Protein AF-A0A7V9SAR6-F1 (afdb_monomer_lite)

Structure (mmCIF, N/CA/C/O backbone):
data_AF-A0A7V9SAR6-F1
#
_entry.id   AF-A0A7V9SAR6-F1
#
loop_
_atom_site.group_PDB
_atom_site.id
_atom_site.type_symbol
_atom_site.label_atom_id
_atom_site.label_alt_id
_atom_site.label_comp_id
_atom_site.label_asym_id
_atom_site.label_entity_id
_atom_site.label_seq_id
_atom_site.pdbx_PDB_ins_code
_atom_site.Cartn_x
_atom_site.Cartn_y
_atom_site.Cartn_z
_atom_site.occupancy
_atom_site.B_iso_or_equiv
_atom_site.auth_seq_id
_atom_site.auth_comp_id
_atom_site.auth_asym_id
_atom_site.auth_atom_id
_atom_site.pdbx_PDB_model_num
ATOM 1 N N . MET A 1 1 ? -7.618 4.176 19.560 1.00 64.44 1 MET A N 1
ATOM 2 C CA . MET A 1 1 ? -6.643 5.066 18.893 1.00 64.44 1 MET A CA 1
ATOM 3 C C . MET A 1 1 ? -5.329 4.359 18.580 1.00 64.44 1 MET A C 1
ATOM 5 O O . MET A 1 1 ? -4.912 4.440 17.438 1.00 64.44 1 MET A O 1
ATOM 9 N N . ALA A 1 2 ? -4.730 3.605 19.515 1.00 77.88 2 ALA A N 1
ATOM 10 C CA . ALA A 1 2 ? -3.470 2.881 19.276 1.00 77.88 2 ALA A CA 1
ATOM 11 C C . ALA A 1 2 ? -3.475 1.973 18.027 1.00 77.88 2 ALA A C 1
ATOM 13 O O . ALA A 1 2 ? -2.559 2.054 17.224 1.00 77.88 2 ALA A O 1
ATOM 14 N N . ILE A 1 3 ? -4.534 1.179 17.816 1.00 75.75 3 ILE A N 1
ATOM 15 C CA . ILE A 1 3 ? -4.662 0.280 16.650 1.00 75.75 3 ILE A CA 1
ATOM 16 C C . ILE A 1 3 ? -4.583 1.063 15.331 1.00 75.75 3 ILE A C 1
ATOM 18 O O . ILE A 1 3 ? -3.786 0.722 14.471 1.00 75.75 3 ILE A O 1
ATOM 22 N N . ALA A 1 4 ? -5.340 2.157 15.207 1.00 78.44 4 ALA A N 1
ATOM 23 C CA . ALA A 1 4 ? -5.322 2.998 14.010 1.00 78.44 4 ALA A CA 1
ATOM 24 C C . ALA A 1 4 ? -3.948 3.645 13.770 1.00 78.44 4 ALA A C 1
ATOM 26 O O . ALA A 1 4 ? -3.487 3.683 12.636 1.00 78.44 4 ALA A O 1
ATOM 27 N N . ALA A 1 5 ? -3.276 4.107 14.831 1.00 82.88 5 ALA A N 1
ATOM 28 C CA . ALA A 1 5 ? -1.934 4.675 14.719 1.00 82.88 5 ALA A CA 1
ATOM 29 C C . ALA A 1 5 ? -0.911 3.633 14.243 1.00 82.88 5 ALA A C 1
ATOM 31 O O . ALA A 1 5 ? -0.109 3.925 13.363 1.00 82.88 5 ALA A O 1
ATOM 32 N N . ILE A 1 6 ? -0.977 2.408 14.777 1.00 84.19 6 ILE A N 1
ATOM 33 C CA . ILE A 1 6 ? -0.121 1.297 14.346 1.00 84.19 6 ILE A CA 1
ATOM 34 C C . ILE A 1 6 ? -0.382 0.973 12.874 1.00 84.19 6 ILE A C 1
ATOM 36 O O . ILE A 1 6 ? 0.572 0.879 12.111 1.00 84.19 6 ILE A O 1
ATOM 40 N N . SER A 1 7 ? -1.646 0.873 12.449 1.00 80.44 7 SER A N 1
ATOM 41 C CA . SER A 1 7 ? -1.993 0.640 11.040 1.00 80.44 7 SER A CA 1
ATOM 42 C C . SER A 1 7 ? -1.394 1.700 10.116 1.00 80.44 7 SER A C 1
ATOM 44 O O . SER A 1 7 ? -0.763 1.357 9.123 1.00 80.44 7 SER A O 1
ATOM 46 N N . THR A 1 8 ? -1.518 2.982 10.471 1.00 85.31 8 THR A N 1
ATOM 47 C CA . THR A 1 8 ? -0.938 4.076 9.683 1.00 85.31 8 THR A CA 1
ATOM 48 C C . THR A 1 8 ? 0.589 4.005 9.643 1.00 85.31 8 THR A C 1
ATOM 50 O O . THR A 1 8 ? 1.174 4.193 8.582 1.00 85.31 8 THR A O 1
ATOM 53 N N . ILE A 1 9 ? 1.254 3.708 10.764 1.00 88.62 9 ILE A N 1
ATOM 54 C CA . ILE A 1 9 ? 2.719 3.573 10.800 1.00 88.62 9 ILE A CA 1
ATOM 55 C C . ILE A 1 9 ? 3.183 2.436 9.885 1.00 88.62 9 ILE A C 1
ATOM 57 O O . ILE A 1 9 ? 4.122 2.624 9.117 1.00 88.62 9 ILE A O 1
ATOM 61 N N . VAL A 1 10 ? 2.516 1.281 9.941 1.00 86.88 10 VAL A N 1
ATOM 62 C CA . VAL A 1 10 ? 2.847 0.120 9.102 1.00 86.88 10 VAL A CA 1
ATOM 63 C C . VAL A 1 10 ? 2.662 0.455 7.619 1.00 86.88 10 VAL A C 1
ATOM 65 O O . VAL A 1 10 ? 3.502 0.093 6.802 1.00 86.88 10 VAL A O 1
ATOM 68 N N . GLU A 1 11 ? 1.617 1.206 7.269 1.00 85.31 11 GLU A N 1
ATOM 69 C CA . GLU A 1 11 ? 1.367 1.648 5.892 1.00 85.31 11 GLU A CA 1
ATOM 70 C C . GLU A 1 11 ? 2.476 2.577 5.379 1.00 85.31 11 GLU A C 1
ATOM 72 O O . GLU A 1 11 ? 3.006 2.385 4.285 1.00 85.31 11 GLU A O 1
ATOM 77 N N . TRP A 1 12 ? 2.883 3.557 6.186 1.00 87.12 12 TRP A N 1
ATOM 78 C CA . TRP A 1 12 ? 3.991 4.452 5.840 1.00 87.12 12 T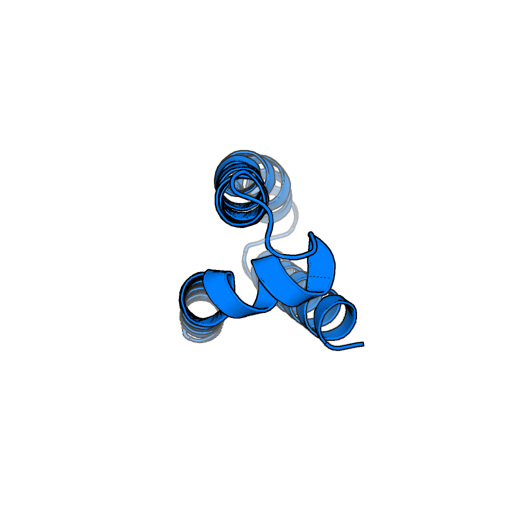RP A CA 1
ATOM 79 C C . TRP A 1 12 ? 5.335 3.732 5.752 1.00 87.12 12 TRP A C 1
ATOM 81 O O . TRP A 1 12 ? 6.157 4.066 4.894 1.00 87.12 12 TRP A O 1
ATOM 91 N N . TYR A 1 13 ? 5.553 2.747 6.620 1.00 90.31 13 TYR A N 1
ATOM 92 C CA . TYR A 1 13 ? 6.751 1.922 6.608 1.00 90.31 13 TYR A CA 1
ATOM 93 C C . TYR A 1 13 ? 6.879 1.145 5.291 1.00 90.31 13 TYR A C 1
ATOM 95 O O . TYR A 1 13 ? 7.928 1.206 4.651 1.00 90.31 13 TYR A O 1
ATOM 103 N N . ASP A 1 14 ? 5.798 0.507 4.836 1.00 87.06 14 ASP A N 1
ATOM 104 C CA . ASP A 1 14 ? 5.779 -0.279 3.597 1.00 87.06 14 ASP A CA 1
ATOM 105 C C . ASP A 1 14 ? 6.019 0.580 2.347 1.00 87.06 14 ASP A C 1
ATOM 107 O O . ASP A 1 14 ? 6.877 0.276 1.517 1.00 87.06 14 ASP A O 1
ATOM 111 N N . PHE A 1 15 ? 5.343 1.730 2.247 1.00 88.31 15 PHE A N 1
ATOM 112 C CA . PHE A 1 15 ? 5.548 2.649 1.123 1.00 88.31 15 PHE A CA 1
ATOM 113 C C . PHE A 1 15 ? 6.974 3.202 1.066 1.00 88.31 15 PHE A C 1
ATOM 115 O O . PHE A 1 15 ? 7.542 3.352 -0.019 1.00 88.31 15 PHE A O 1
ATOM 122 N N . THR A 1 16 ? 7.565 3.486 2.228 1.00 90.50 16 THR A N 1
ATOM 123 C CA . THR A 1 16 ? 8.951 3.960 2.311 1.00 90.50 16 THR A CA 1
ATOM 124 C C . THR A 1 16 ? 9.926 2.864 1.894 1.00 90.50 16 THR A C 1
ATOM 126 O O . THR A 1 16 ? 10.849 3.130 1.123 1.00 90.50 16 THR A O 1
ATOM 129 N N . LEU A 1 17 ? 9.698 1.626 2.344 1.00 90.88 17 LEU A N 1
ATOM 130 C CA . LEU A 1 17 ? 10.480 0.465 1.925 1.00 90.88 17 LEU A CA 1
ATOM 131 C C . LEU A 1 17 ? 10.417 0.260 0.412 1.00 90.88 17 LEU A C 1
ATOM 133 O O . LEU A 1 17 ? 11.461 0.084 -0.215 1.00 90.88 17 LEU A O 1
ATOM 137 N N . TYR A 1 18 ? 9.228 0.346 -0.188 1.00 89.69 18 TYR A N 1
ATOM 138 C CA . TYR A 1 18 ? 9.074 0.207 -1.635 1.00 89.69 18 TYR A CA 1
ATOM 139 C C . TYR A 1 18 ? 9.921 1.234 -2.399 1.00 89.69 18 TYR A C 1
ATOM 141 O O . TYR A 1 18 ? 10.649 0.870 -3.322 1.00 89.69 18 TYR A O 1
ATOM 149 N N . LEU A 1 19 ? 9.876 2.512 -2.000 1.00 89.56 19 LEU A N 1
ATOM 150 C CA . LEU A 1 19 ? 10.687 3.567 -2.622 1.00 89.56 19 LEU A CA 1
ATOM 151 C C . LEU A 1 19 ? 12.186 3.335 -2.428 1.00 89.56 19 LEU A C 1
ATOM 153 O O . LEU A 1 19 ? 12.958 3.503 -3.373 1.00 89.56 19 LEU A O 1
ATOM 157 N N . TY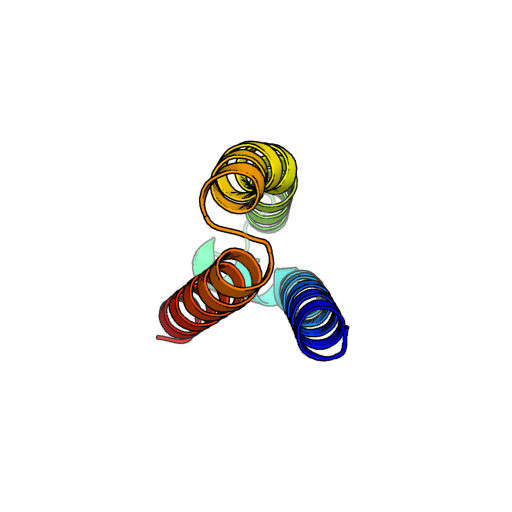R A 1 20 ? 12.593 2.930 -1.225 1.00 91.62 20 TYR A N 1
ATOM 158 C CA . TYR A 1 20 ? 13.990 2.642 -0.911 1.00 91.62 20 TYR A CA 1
ATOM 159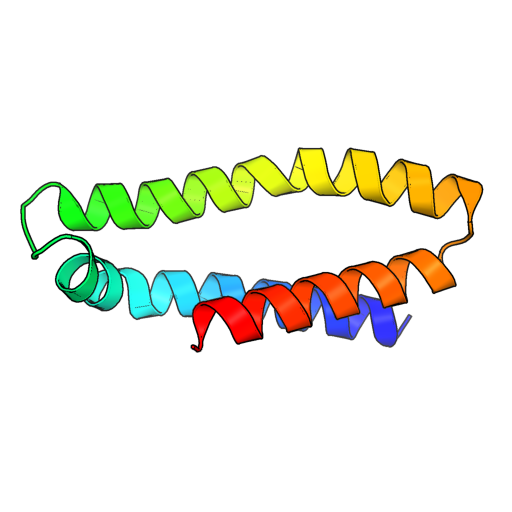 C C . TYR A 1 20 ? 14.538 1.505 -1.786 1.00 91.62 20 TYR A C 1
ATOM 161 O O . TYR A 1 20 ? 15.626 1.610 -2.355 1.00 91.62 20 TYR A O 1
ATOM 169 N N . PHE A 1 21 ? 13.745 0.448 -1.969 1.00 89.62 21 PHE A N 1
ATOM 170 C CA . PHE A 1 21 ? 14.103 -0.709 -2.784 1.00 89.62 21 PHE A CA 1
ATOM 171 C C . PHE A 1 21 ? 13.745 -0.571 -4.270 1.00 89.62 21 PHE A C 1
ATOM 173 O O . PHE A 1 21 ? 14.069 -1.469 -5.044 1.00 89.62 21 PHE A O 1
ATOM 180 N N . ALA A 1 22 ? 13.161 0.543 -4.723 1.00 88.19 22 ALA A N 1
ATOM 181 C CA . ALA A 1 22 ? 12.671 0.700 -6.098 1.00 88.19 22 ALA A CA 1
ATOM 182 C C . ALA A 1 22 ? 13.750 0.441 -7.169 1.00 88.19 22 ALA A C 1
ATOM 184 O O . ALA A 1 22 ? 13.483 -0.157 -8.213 1.00 88.19 22 ALA A O 1
ATOM 185 N N . THR A 1 23 ? 15.002 0.832 -6.912 1.00 85.88 23 THR A N 1
ATOM 186 C CA . THR A 1 23 ? 16.129 0.602 -7.842 1.00 85.88 23 THR A CA 1
ATOM 187 C C . THR A 1 23 ? 16.596 -0.857 -7.895 1.00 85.88 23 THR A C 1
ATOM 189 O O . THR A 1 23 ? 17.205 -1.281 -8.880 1.00 85.88 23 THR A O 1
ATOM 192 N N . ILE A 1 24 ? 16.343 -1.625 -6.836 1.00 88.12 24 ILE A N 1
ATOM 193 C CA . ILE A 1 24 ? 16.647 -3.056 -6.756 1.00 88.12 24 ILE A CA 1
ATOM 194 C C . ILE A 1 24 ? 15.484 -3.836 -7.371 1.00 88.12 24 ILE A C 1
ATOM 196 O O . ILE A 1 24 ? 15.705 -4.626 -8.285 1.00 88.12 24 ILE A O 1
ATOM 200 N N . LEU A 1 25 ? 14.248 -3.527 -6.967 1.00 86.44 25 LEU A N 1
ATOM 201 C CA . LEU A 1 25 ? 13.016 -4.088 -7.528 1.00 86.44 25 LEU A CA 1
ATOM 202 C C . LEU A 1 25 ? 12.960 -3.910 -9.049 1.00 86.44 25 LEU A C 1
ATOM 204 O O . LEU A 1 25 ? 12.683 -4.863 -9.770 1.00 86.44 25 LEU A O 1
ATOM 208 N N . SER A 1 26 ? 13.305 -2.727 -9.562 1.00 86.69 26 SER A N 1
ATOM 209 C CA . SER A 1 26 ? 13.325 -2.487 -11.011 1.00 86.69 26 SER A CA 1
ATOM 210 C C . SER A 1 26 ? 14.334 -3.345 -11.772 1.00 86.69 26 SER A C 1
ATOM 212 O O . SER A 1 26 ? 14.064 -3.767 -12.896 1.00 86.69 26 SER A O 1
ATOM 214 N N . ARG A 1 27 ? 15.487 -3.645 -11.173 1.00 85.31 27 ARG A N 1
ATOM 215 C CA . ARG A 1 27 ? 16.487 -4.526 -11.784 1.00 85.31 27 ARG A CA 1
ATOM 216 C C . ARG A 1 27 ? 16.078 -5.993 -11.714 1.00 85.31 27 ARG A C 1
ATOM 218 O O . ARG A 1 27 ? 16.207 -6.688 -12.714 1.00 85.31 27 ARG A O 1
ATOM 225 N N . VAL A 1 28 ? 15.556 -6.432 -10.571 1.00 87.31 28 VAL A N 1
ATOM 226 C CA . VAL A 1 28 ? 15.161 -7.828 -10.329 1.00 87.31 28 VAL A CA 1
ATOM 227 C C . VAL A 1 28 ? 13.920 -8.212 -11.136 1.00 87.31 28 VAL A C 1
ATOM 229 O O . VAL A 1 28 ? 13.922 -9.246 -11.793 1.00 87.31 28 VAL A O 1
ATOM 232 N N . PHE A 1 29 ? 12.881 -7.373 -11.133 1.00 83.56 29 PHE A N 1
ATOM 233 C CA . PHE A 1 29 ? 11.602 -7.691 -11.776 1.00 83.56 29 PHE A CA 1
ATOM 234 C C . PHE A 1 29 ? 11.513 -7.242 -13.238 1.00 83.56 29 PHE A C 1
ATOM 236 O O . PHE A 1 29 ? 10.816 -7.877 -14.023 1.00 83.56 29 PHE A O 1
ATOM 243 N N . PHE A 1 30 ? 12.207 -6.164 -13.623 1.00 82.88 30 PHE A N 1
ATOM 244 C CA . PHE A 1 30 ? 12.082 -5.572 -14.963 1.00 82.88 30 PHE A CA 1
ATOM 245 C C . PHE A 1 30 ? 13.400 -5.536 -15.756 1.00 82.88 30 PHE A C 1
ATOM 247 O O . PHE A 1 30 ? 13.457 -4.885 -16.797 1.00 82.88 30 PHE A O 1
ATOM 254 N N . GLY A 1 31 ? 14.468 -6.198 -15.297 1.00 80.88 31 GLY A N 1
ATOM 255 C CA . GLY A 1 31 ? 15.673 -6.452 -16.103 1.00 80.88 31 GLY A CA 1
ATOM 256 C C . GLY A 1 31 ? 16.599 -5.254 -16.357 1.00 80.88 31 GLY A C 1
ATOM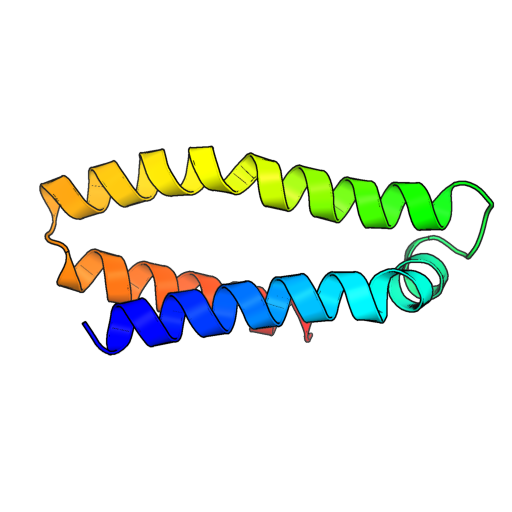 257 O O . GLY A 1 31 ? 17.502 -5.355 -17.182 1.00 80.88 31 GLY A O 1
ATOM 258 N N . GLY A 1 32 ? 16.411 -4.124 -15.664 1.00 75.31 32 GLY A N 1
ATOM 259 C CA . GLY A 1 32 ? 17.374 -3.009 -15.665 1.00 75.31 32 GLY A CA 1
ATOM 260 C C . GLY A 1 32 ? 17.477 -2.180 -16.956 1.00 75.31 32 GLY A C 1
ATOM 261 O O . GLY A 1 32 ? 18.458 -1.459 -17.128 1.00 75.31 32 GLY A O 1
ATOM 262 N N . GLY A 1 33 ? 16.487 -2.246 -17.848 1.00 80.62 33 GLY A N 1
ATOM 263 C CA . GLY A 1 33 ? 16.369 -1.337 -18.990 1.00 80.62 33 GLY A CA 1
ATOM 264 C C . GLY A 1 33 ? 16.051 0.106 -18.574 1.00 80.62 33 GLY A C 1
ATOM 265 O O . GLY A 1 33 ? 15.686 0.388 -17.432 1.00 80.62 33 GLY A O 1
ATOM 266 N N . THR A 1 34 ? 16.135 1.044 -19.522 1.00 77.38 34 THR A N 1
ATOM 267 C CA . THR A 1 34 ? 15.864 2.478 -19.279 1.00 77.38 34 THR A CA 1
ATOM 268 C C . THR A 1 34 ? 14.448 2.749 -18.755 1.00 77.38 34 THR A C 1
ATOM 270 O O . THR A 1 34 ? 14.244 3.707 -18.015 1.00 77.38 34 THR A O 1
ATOM 273 N N . ALA A 1 35 ? 13.480 1.889 -19.087 1.00 83.69 35 ALA A N 1
ATOM 274 C CA . ALA A 1 35 ? 12.097 1.986 -18.620 1.00 83.69 35 ALA A CA 1
ATOM 275 C C . ALA A 1 35 ? 11.830 1.259 -17.287 1.00 83.69 35 ALA A C 1
ATOM 277 O O . ALA A 1 35 ? 10.816 1.524 -16.648 1.00 83.69 35 ALA A O 1
ATOM 278 N N . SER A 1 36 ? 12.726 0.380 -16.831 1.00 83.69 36 SER A N 1
ATOM 279 C CA . SER A 1 36 ? 12.480 -0.534 -15.705 1.00 83.69 36 SER A CA 1
ATOM 280 C C . SER A 1 36 ? 12.238 0.191 -14.377 1.00 83.69 36 SER A C 1
ATOM 282 O O . SER A 1 36 ? 11.393 -0.227 -13.584 1.00 83.69 36 SER A O 1
ATOM 284 N N . LEU A 1 37 ? 12.945 1.301 -14.136 1.00 84.69 37 LEU A N 1
ATOM 285 C CA . LEU A 1 37 ? 12.720 2.140 -12.955 1.00 84.69 37 LEU A CA 1
ATOM 286 C C . LEU A 1 37 ? 11.367 2.856 -13.028 1.00 84.69 37 LEU A C 1
ATOM 288 O O . LEU A 1 37 ? 10.634 2.880 -12.043 1.00 84.69 37 LEU A O 1
ATOM 292 N N . THR A 1 38 ? 11.010 3.387 -14.199 1.00 88.00 38 THR A N 1
ATOM 293 C CA . THR A 1 38 ? 9.716 4.038 -14.425 1.00 88.00 38 THR A CA 1
ATOM 294 C C . THR A 1 38 ? 8.566 3.055 -14.245 1.00 88.00 38 THR A C 1
ATOM 296 O O . THR A 1 38 ? 7.565 3.414 -13.638 1.00 88.00 38 THR A O 1
ATOM 299 N N . THR A 1 39 ? 8.706 1.805 -14.694 1.00 86.62 39 THR A N 1
ATOM 300 C CA . THR A 1 39 ? 7.693 0.760 -14.485 1.00 86.62 39 THR A CA 1
ATOM 301 C C . THR A 1 39 ? 7.528 0.412 -13.005 1.00 86.62 39 THR A C 1
ATOM 303 O O . THR A 1 39 ? 6.398 0.305 -12.531 1.00 86.62 39 THR A O 1
ATOM 306 N N . ALA A 1 40 ? 8.622 0.309 -12.242 1.00 87.19 40 ALA A N 1
ATOM 307 C CA . ALA A 1 40 ? 8.543 0.106 -10.794 1.00 87.19 40 ALA A CA 1
ATOM 308 C C . ALA A 1 40 ? 7.860 1.294 -10.085 1.00 87.19 40 ALA A C 1
ATOM 310 O O . ALA A 1 40 ? 6.943 1.111 -9.288 1.00 87.19 40 ALA A O 1
ATOM 311 N N . LEU A 1 41 ? 8.226 2.531 -10.430 1.00 88.38 41 LEU A N 1
ATOM 312 C CA . LEU A 1 41 ? 7.573 3.727 -9.884 1.00 88.38 41 LEU A CA 1
ATOM 313 C C . LEU A 1 41 ? 6.108 3.863 -10.330 1.00 88.38 41 LEU A C 1
ATOM 315 O O . LEU A 1 41 ? 5.278 4.354 -9.568 1.00 88.38 41 LEU A O 1
ATOM 319 N N . ALA A 1 42 ? 5.759 3.392 -11.528 1.00 89.06 42 ALA A N 1
ATOM 320 C CA . ALA A 1 42 ? 4.376 3.335 -11.990 1.00 89.06 42 ALA A CA 1
ATOM 321 C C . ALA A 1 42 ? 3.547 2.361 -11.141 1.00 89.06 42 ALA A C 1
ATOM 323 O O . ALA A 1 42 ? 2.413 2.680 -10.793 1.00 89.06 42 ALA A O 1
ATOM 324 N N . GLY A 1 43 ? 4.123 1.224 -10.733 1.00 88.19 43 GLY A N 1
ATOM 325 C CA . GLY A 1 43 ? 3.502 0.316 -9.764 1.00 88.19 43 GLY A CA 1
ATOM 326 C C . GLY A 1 43 ? 3.178 1.016 -8.441 1.00 88.19 43 GLY A C 1
ATOM 327 O O . GLY A 1 43 ? 2.051 0.924 -7.952 1.00 88.19 43 GLY A O 1
ATOM 328 N N . PHE A 1 44 ? 4.120 1.805 -7.913 1.00 87.62 44 PHE A N 1
ATOM 329 C CA . PHE A 1 44 ? 3.879 2.641 -6.733 1.00 87.62 44 PHE A CA 1
ATOM 330 C C . PHE A 1 44 ? 2.761 3.671 -6.955 1.00 87.62 44 PHE A C 1
ATOM 332 O O . PHE A 1 44 ? 1.889 3.832 -6.102 1.00 87.62 44 PHE A O 1
ATOM 339 N N . ALA A 1 45 ? 2.746 4.347 -8.107 1.00 89.94 45 ALA A N 1
ATOM 340 C CA . ALA A 1 45 ? 1.710 5.325 -8.437 1.00 89.94 45 ALA A CA 1
ATOM 341 C C . ALA A 1 45 ? 0.311 4.686 -8.491 1.00 89.94 45 ALA A C 1
ATOM 343 O O . ALA A 1 45 ? -0.643 5.245 -7.948 1.00 89.94 45 ALA A O 1
ATOM 344 N N . VAL A 1 46 ? 0.193 3.491 -9.078 1.00 91.12 46 VAL A N 1
ATOM 345 C CA . VAL A 1 46 ? -1.061 2.722 -9.095 1.00 91.12 46 VAL A CA 1
ATOM 346 C C . VAL A 1 46 ? -1.481 2.339 -7.675 1.00 91.12 46 VAL A C 1
ATOM 348 O O . VAL A 1 46 ? -2.636 2.553 -7.310 1.00 91.12 46 VAL A O 1
ATOM 351 N N . ALA A 1 47 ? -0.557 1.849 -6.844 1.00 87.44 47 ALA A N 1
ATOM 352 C CA . ALA A 1 47 ? -0.845 1.530 -5.445 1.00 87.44 47 ALA A CA 1
ATOM 353 C C . ALA A 1 47 ? -1.339 2.761 -4.662 1.00 87.44 47 ALA A C 1
ATOM 355 O O . ALA A 1 47 ? -2.286 2.673 -3.880 1.00 87.44 47 ALA A O 1
ATOM 356 N N . TYR A 1 48 ? -0.759 3.933 -4.921 1.00 87.25 48 TYR A N 1
ATOM 357 C CA . TYR A 1 48 ? -1.190 5.184 -4.305 1.00 87.25 48 TYR A CA 1
ATOM 358 C C . TYR A 1 48 ? -2.595 5.609 -4.767 1.00 87.25 48 TYR A C 1
ATOM 360 O O . TYR A 1 48 ? -3.406 6.049 -3.951 1.00 87.25 48 TYR A O 1
ATOM 368 N N . LEU A 1 49 ? -2.924 5.421 -6.050 1.00 90.25 49 LEU A N 1
ATOM 369 C CA . LEU A 1 49 ? -4.259 5.687 -6.608 1.00 90.25 49 LEU A CA 1
ATOM 370 C C . LEU A 1 49 ? -5.339 4.722 -6.101 1.00 90.25 49 LEU A C 1
ATOM 372 O O . LEU A 1 49 ? -6.521 5.067 -6.112 1.00 90.25 49 LEU A O 1
ATOM 376 N N . LEU A 1 50 ? -4.962 3.536 -5.621 1.00 89.19 50 LEU A N 1
ATOM 377 C CA . LEU A 1 50 ? -5.896 2.605 -4.986 1.00 89.19 50 LEU A CA 1
ATOM 378 C C . LEU A 1 50 ? -6.335 3.065 -3.586 1.00 89.19 50 LEU A C 1
ATOM 380 O O . LEU A 1 50 ? -7.362 2.596 -3.098 1.00 89.19 50 LEU A O 1
ATOM 384 N N . ARG A 1 51 ? -5.636 4.012 -2.941 1.00 86.38 51 ARG A N 1
ATOM 385 C CA . ARG A 1 51 ? -5.998 4.499 -1.595 1.00 86.38 51 ARG A CA 1
ATOM 386 C C . ARG A 1 51 ? -7.395 5.134 -1.527 1.00 86.38 51 ARG A C 1
ATOM 388 O O . ARG A 1 51 ? -8.151 4.734 -0.645 1.00 86.38 51 ARG A O 1
ATOM 395 N N . PRO A 1 52 ? -7.804 6.049 -2.430 1.00 89.12 52 PRO A N 1
ATOM 396 C CA . PRO A 1 52 ? -9.185 6.539 -2.495 1.00 89.12 52 PRO A CA 1
ATOM 397 C C . PRO A 1 52 ? -10.229 5.427 -2.638 1.00 89.12 52 PRO A C 1
ATOM 399 O O . PRO A 1 52 ? -11.268 5.466 -1.982 1.00 89.12 52 PRO A O 1
ATOM 402 N N . LEU A 1 53 ? -9.946 4.418 -3.467 1.00 88.75 53 LEU A N 1
ATOM 403 C CA . LEU A 1 53 ? -10.828 3.264 -3.652 1.00 88.75 53 LEU A CA 1
ATOM 404 C C . LEU A 1 53 ? -10.944 2.445 -2.366 1.00 88.75 53 LEU A C 1
ATOM 406 O O . LEU A 1 53 ? -12.054 2.132 -1.936 1.00 88.75 53 LEU A O 1
ATOM 410 N N . GLY A 1 54 ? -9.814 2.179 -1.710 1.00 83.94 54 GLY A N 1
ATOM 411 C CA . GLY A 1 54 ? -9.780 1.564 -0.390 1.00 83.94 54 GLY A CA 1
ATOM 412 C C . GLY A 1 54 ? -10.598 2.369 0.616 1.00 83.94 54 GLY A C 1
ATOM 413 O O . GLY A 1 54 ? -11.476 1.811 1.262 1.00 83.94 54 GLY A O 1
ATOM 414 N N . ALA A 1 55 ? -10.390 3.683 0.695 1.00 84.69 55 ALA A N 1
ATOM 415 C CA . ALA A 1 55 ? -11.107 4.564 1.612 1.00 84.69 55 ALA A CA 1
ATOM 416 C C . ALA A 1 55 ? -12.627 4.564 1.379 1.00 84.69 55 ALA A C 1
ATOM 418 O O . ALA A 1 55 ? -13.378 4.582 2.350 1.00 84.69 55 ALA A O 1
ATOM 419 N N . MET A 1 56 ? -13.096 4.486 0.129 1.00 88.56 56 MET A N 1
ATOM 420 C CA . MET A 1 56 ? -14.529 4.382 -0.175 1.00 88.56 56 MET A CA 1
ATOM 421 C C . MET A 1 56 ? -15.125 3.048 0.293 1.00 88.56 56 MET A C 1
ATOM 423 O O . MET A 1 56 ? -16.150 3.036 0.975 1.00 88.56 56 MET A O 1
ATOM 427 N N . VAL A 1 57 ? -14.477 1.925 -0.033 1.00 86.69 57 VAL A N 1
ATOM 428 C CA . VAL A 1 57 ? -14.966 0.581 0.327 1.00 86.69 57 VAL A CA 1
ATOM 429 C C . VAL A 1 57 ? -14.934 0.380 1.839 1.00 86.69 57 VAL A C 1
ATOM 431 O O . VAL A 1 57 ? -15.931 0.019 2.465 1.00 86.69 57 VAL A O 1
ATOM 434 N N . PHE A 1 58 ? -13.785 0.651 2.443 1.00 83.38 58 PHE A N 1
ATOM 435 C CA . PHE A 1 58 ? -13.566 0.478 3.867 1.00 83.38 58 PHE A CA 1
ATOM 436 C C . PHE A 1 58 ? -14.287 1.536 4.713 1.00 83.38 58 PHE A C 1
ATOM 438 O O . PHE A 1 58 ? -14.724 1.232 5.822 1.00 83.38 58 PHE A O 1
ATOM 445 N N . GLY A 1 59 ? -14.484 2.747 4.185 1.00 83.94 59 GLY A N 1
ATOM 446 C CA . GLY A 1 59 ? -15.335 3.768 4.796 1.00 83.94 59 GLY A CA 1
ATOM 447 C C . GLY A 1 59 ? -16.784 3.297 4.894 1.00 83.94 59 GLY A C 1
ATOM 448 O O . GLY A 1 59 ? -17.342 3.267 5.987 1.00 83.94 59 GLY A O 1
ATOM 449 N N . HIS A 1 60 ? -17.348 2.789 3.794 1.00 86.25 60 HIS A N 1
ATOM 450 C CA . HIS A 1 60 ? -18.714 2.260 3.784 1.00 86.25 60 HIS A CA 1
ATOM 451 C C . HIS A 1 60 ? -18.907 1.077 4.751 1.00 86.25 60 HIS A C 1
ATOM 453 O O . HIS A 1 60 ? -19.910 0.989 5.461 1.00 86.25 60 HIS A O 1
ATOM 459 N N . ILE A 1 61 ? -17.931 0.165 4.817 1.00 84.00 61 ILE A N 1
ATOM 460 C CA . ILE A 1 61 ? -17.951 -0.961 5.765 1.00 84.00 61 ILE A CA 1
ATOM 461 C C . ILE A 1 61 ? -17.827 -0.455 7.210 1.00 84.00 61 ILE A C 1
ATOM 463 O O . ILE A 1 61 ? -18.533 -0.942 8.095 1.00 84.00 61 ILE A O 1
ATOM 467 N N . GLY A 1 62 ? -16.962 0.531 7.455 1.00 83.31 62 GLY A N 1
ATOM 468 C CA . GLY A 1 62 ? -16.776 1.152 8.765 1.00 83.31 62 GLY A CA 1
ATOM 469 C C . GLY A 1 62 ? -18.030 1.845 9.291 1.00 83.31 62 GLY A C 1
ATOM 470 O O . GLY A 1 62 ? -18.318 1.726 10.486 1.00 83.31 62 GLY A O 1
ATOM 471 N N . ASP A 1 63 ? -18.797 2.479 8.405 1.00 84.00 63 ASP A N 1
ATOM 472 C CA . ASP A 1 63 ? -20.054 3.150 8.741 1.00 84.00 63 ASP A CA 1
ATOM 473 C C . ASP A 1 63 ? -21.171 2.151 9.087 1.00 84.00 63 ASP A C 1
ATOM 475 O O . ASP A 1 63 ? -21.998 2.424 9.957 1.00 84.00 63 ASP A O 1
ATOM 479 N N . ARG A 1 64 ? -21.176 0.962 8.464 1.00 85.75 64 ARG A N 1
ATOM 480 C CA . ARG A 1 64 ? -22.221 -0.060 8.665 1.00 85.75 64 ARG A CA 1
ATOM 481 C C . ARG A 1 64 ? -21.931 -1.054 9.794 1.00 85.75 64 ARG A C 1
ATOM 483 O O . ARG A 1 64 ? -22.854 -1.465 10.490 1.00 85.75 64 ARG A O 1
ATOM 490 N N . PHE A 1 65 ? -20.674 -1.466 9.967 1.00 82.50 65 PHE A N 1
ATOM 491 C CA . PHE A 1 65 ? -20.265 -2.528 10.907 1.00 82.50 65 PHE A CA 1
ATOM 492 C C . PHE A 1 65 ? -19.465 -2.011 12.114 1.00 82.50 65 PHE A C 1
ATOM 494 O O . PHE A 1 65 ? -19.102 -2.780 13.007 1.00 82.50 65 PHE A O 1
ATOM 501 N N . GLY A 1 66 ? -19.207 -0.703 12.164 1.00 82.00 66 GLY A N 1
ATOM 502 C CA . GLY A 1 66 ? -18.509 -0.040 13.256 1.00 82.00 66 GLY A CA 1
ATOM 503 C C . GLY A 1 66 ? -16.986 0.011 13.083 1.00 82.00 66 GLY A C 1
ATOM 504 O O . GLY A 1 66 ? -16.330 -0.909 12.586 1.00 82.00 66 GLY A O 1
ATOM 505 N N . ARG A 1 67 ? -16.390 1.101 13.587 1.00 79.88 67 ARG A N 1
ATOM 506 C CA . ARG A 1 67 ? -14.959 1.436 13.433 1.00 79.88 67 ARG A CA 1
ATOM 507 C C . ARG A 1 67 ? -13.984 0.353 13.910 1.00 79.88 67 ARG A C 1
ATOM 509 O O . ARG A 1 67 ? -12.894 0.249 13.360 1.00 79.88 67 ARG A O 1
ATOM 516 N N . ARG A 1 68 ? -14.336 -0.443 14.927 1.00 78.50 68 ARG A N 1
ATOM 517 C CA . ARG A 1 68 ? -13.433 -1.466 15.493 1.00 78.50 68 ARG A CA 1
ATOM 518 C C . ARG A 1 68 ? -13.220 -2.645 14.543 1.00 78.50 68 ARG A C 1
ATOM 520 O O . ARG A 1 68 ? -12.084 -3.078 14.377 1.00 78.50 68 ARG A O 1
ATOM 527 N N . VAL A 1 69 ? -14.294 -3.141 13.926 1.00 81.88 69 VAL A N 1
ATOM 528 C CA . VAL A 1 69 ? -14.234 -4.251 12.959 1.00 81.88 69 VAL A CA 1
ATOM 529 C C . VAL A 1 69 ? -13.452 -3.816 11.727 1.00 81.88 69 VAL A C 1
ATOM 531 O O . VAL A 1 69 ? -12.572 -4.533 11.265 1.00 81.88 69 VAL A O 1
ATOM 534 N N . MET A 1 70 ? -13.703 -2.588 11.275 1.00 84.31 70 MET A N 1
ATOM 535 C CA . MET A 1 70 ? -13.001 -1.989 10.150 1.00 84.31 70 MET A CA 1
ATOM 536 C C . MET A 1 70 ? -11.484 -1.884 10.388 1.00 84.31 70 MET A C 1
ATOM 538 O O . MET A 1 70 ? -10.698 -2.342 9.562 1.00 84.31 70 MET A O 1
ATOM 542 N N . MET A 1 71 ? -11.049 -1.365 11.543 1.00 80.19 71 MET A N 1
ATOM 543 C CA . MET A 1 71 ? -9.615 -1.271 11.867 1.00 80.19 71 MET A CA 1
ATOM 544 C C . MET A 1 71 ? -8.916 -2.638 11.867 1.00 80.19 71 MET A C 1
ATOM 546 O O . MET A 1 71 ? -7.821 -2.765 11.325 1.00 80.19 71 MET A O 1
ATOM 550 N N . LEU A 1 72 ? -9.550 -3.666 12.441 1.00 84.69 72 LEU A N 1
ATOM 551 C CA . LEU A 1 72 ? -8.995 -5.024 12.454 1.00 84.69 72 LEU A CA 1
ATOM 552 C C . LEU A 1 72 ? -8.947 -5.639 11.050 1.00 84.69 72 LEU A C 1
ATOM 554 O O . LEU A 1 72 ? -7.952 -6.267 10.700 1.00 84.69 72 LEU A O 1
ATOM 558 N N . ALA A 1 73 ? -9.986 -5.429 10.239 1.00 85.12 73 ALA A N 1
ATOM 559 C CA . ALA A 1 73 ? -10.029 -5.909 8.862 1.00 85.12 73 ALA A CA 1
ATOM 560 C C . ALA A 1 73 ? -8.927 -5.270 8.002 1.00 85.12 73 ALA A C 1
ATOM 562 O O . ALA A 1 73 ? -8.223 -5.981 7.293 1.00 85.12 73 ALA A O 1
ATOM 563 N N . SER A 1 74 ? -8.720 -3.953 8.109 1.00 84.50 74 SER A N 1
ATOM 564 C CA . SER A 1 74 ? -7.638 -3.261 7.394 1.00 84.50 74 SER A CA 1
ATOM 565 C C . SER A 1 74 ? -6.254 -3.764 7.807 1.00 84.50 74 SER A C 1
ATOM 567 O O . SER A 1 74 ? -5.428 -4.015 6.929 1.00 84.50 74 SER A O 1
ATOM 569 N N . MET A 1 75 ? -6.014 -3.984 9.107 1.00 85.19 75 MET A N 1
ATOM 570 C CA . MET A 1 75 ? -4.761 -4.595 9.565 1.00 85.19 75 MET A CA 1
ATOM 571 C C . MET A 1 75 ? -4.565 -5.991 8.979 1.00 85.19 75 MET A C 1
ATOM 573 O O . MET A 1 75 ? -3.495 -6.272 8.452 1.00 85.19 75 MET A O 1
ATOM 577 N N . ALA A 1 76 ? -5.589 -6.846 9.032 1.00 87.56 76 ALA A N 1
ATOM 578 C CA . ALA A 1 76 ? -5.502 -8.204 8.502 1.00 87.56 76 ALA A CA 1
ATOM 579 C C . ALA A 1 76 ? -5.196 -8.211 6.996 1.00 87.56 76 ALA A C 1
ATOM 581 O O . ALA A 1 76 ? -4.321 -8.952 6.554 1.00 87.56 76 ALA A O 1
ATOM 582 N N . VAL A 1 77 ? -5.863 -7.349 6.221 1.00 87.44 77 VAL A N 1
ATOM 583 C CA . VAL A 1 77 ? -5.619 -7.209 4.777 1.00 87.44 77 VAL A CA 1
ATOM 584 C C . VAL A 1 77 ? -4.185 -6.756 4.500 1.00 87.44 77 VAL A C 1
ATOM 586 O O . VAL A 1 77 ? -3.523 -7.360 3.658 1.00 87.44 77 VAL A O 1
ATOM 589 N N . MET A 1 78 ? -3.672 -5.756 5.229 1.00 86.00 78 MET A N 1
ATOM 590 C CA . MET A 1 78 ? -2.272 -5.333 5.098 1.00 86.00 78 MET A CA 1
ATOM 591 C C . MET A 1 78 ? -1.295 -6.462 5.424 1.00 86.00 78 MET A C 1
ATOM 593 O O . MET A 1 78 ? -0.361 -6.693 4.665 1.00 86.00 78 MET A O 1
ATOM 597 N N . THR A 1 79 ? -1.512 -7.189 6.523 1.00 87.38 79 THR A N 1
ATOM 598 C CA . THR A 1 79 ? -0.630 -8.296 6.915 1.00 87.38 79 THR A CA 1
ATOM 599 C C . THR A 1 79 ? -0.597 -9.392 5.852 1.00 87.38 79 THR A C 1
ATOM 601 O O . THR A 1 79 ? 0.476 -9.882 5.516 1.00 87.38 79 THR A O 1
ATOM 604 N N . VAL A 1 80 ? -1.749 -9.751 5.280 1.00 90.19 80 VAL A N 1
ATOM 605 C CA . VAL A 1 80 ? -1.820 -10.749 4.202 1.00 90.19 80 VAL A CA 1
ATOM 606 C C . VAL A 1 80 ? -1.114 -10.253 2.940 1.00 90.19 80 VAL A C 1
ATOM 608 O O . 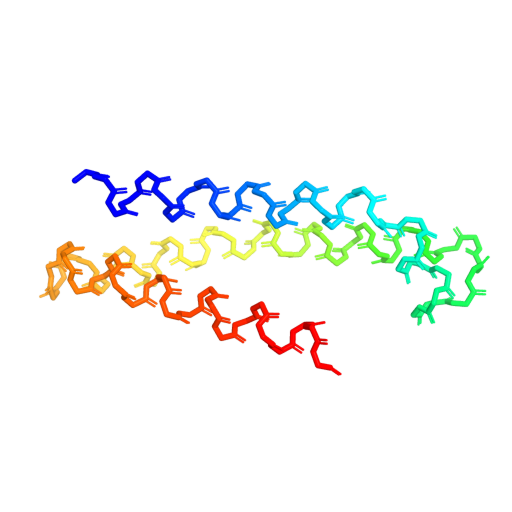VAL A 1 80 ? -0.364 -11.013 2.333 1.00 90.19 80 VAL A O 1
ATOM 611 N N . ALA A 1 81 ? -1.302 -8.986 2.564 1.00 86.44 81 ALA A N 1
ATOM 612 C CA . ALA A 1 81 ? -0.634 -8.404 1.403 1.00 86.44 81 ALA A CA 1
ATOM 613 C C . ALA A 1 81 ? 0.895 -8.391 1.565 1.00 86.44 81 ALA A C 1
ATOM 615 O O . ALA A 1 81 ? 1.604 -8.794 0.650 1.00 86.44 81 ALA A O 1
ATOM 616 N N . MET A 1 82 ? 1.394 -8.010 2.744 1.00 85.69 82 MET A N 1
ATOM 617 C CA . MET A 1 82 ? 2.827 -8.028 3.061 1.00 85.69 82 MET A CA 1
ATOM 618 C C . MET A 1 82 ? 3.420 -9.439 3.039 1.00 85.69 82 MET A C 1
ATOM 620 O O . MET A 1 82 ? 4.530 -9.643 2.562 1.0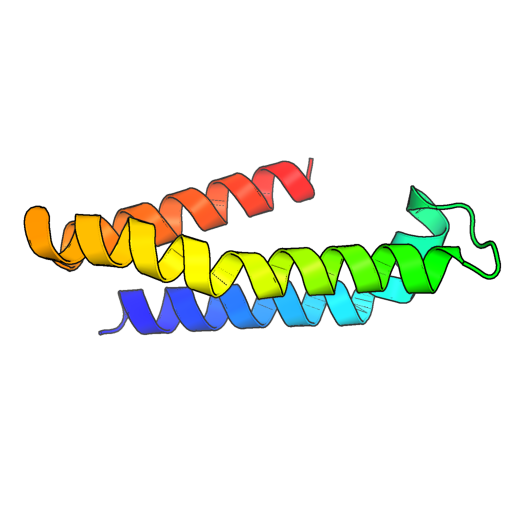0 85.69 82 MET A O 1
ATOM 624 N N . LEU A 1 83 ? 2.689 -10.433 3.548 1.00 88.62 83 LEU A N 1
ATOM 625 C CA . LEU A 1 83 ? 3.132 -11.825 3.470 1.00 88.62 83 LEU A CA 1
ATOM 626 C C . LEU A 1 83 ? 3.198 -12.313 2.021 1.00 88.62 83 LEU A C 1
ATOM 628 O O . LEU A 1 83 ? 4.120 -13.038 1.670 1.00 88.62 83 LEU A O 1
ATOM 632 N N . ALA A 1 84 ? 2.249 -11.896 1.182 1.00 87.19 84 ALA A N 1
ATOM 633 C CA . ALA A 1 84 ? 2.233 -12.252 -0.231 1.00 87.19 84 ALA A CA 1
ATOM 634 C C . ALA A 1 84 ? 3.361 -11.585 -1.033 1.00 87.19 84 ALA A C 1
ATOM 636 O O . ALA A 1 84 ? 3.822 -12.174 -2.000 1.00 87.19 84 ALA A O 1
ATOM 637 N N . THR A 1 85 ? 3.805 -10.379 -0.661 1.00 83.12 85 THR A N 1
ATOM 638 C CA . THR A 1 85 ? 4.959 -9.726 -1.307 1.00 83.12 85 THR A CA 1
ATOM 639 C C . THR A 1 85 ? 6.301 -10.248 -0.801 1.00 83.12 85 THR A C 1
ATOM 641 O O . THR A 1 85 ? 7.304 -10.107 -1.498 1.00 83.12 85 THR A O 1
ATOM 644 N N . ALA A 1 86 ? 6.334 -10.818 0.405 1.00 81.88 86 ALA A N 1
ATOM 645 C CA . ALA A 1 86 ? 7.531 -11.413 0.989 1.00 81.88 86 ALA A CA 1
ATOM 646 C C . ALA A 1 86 ? 7.818 -12.846 0.499 1.00 81.88 86 ALA A C 1
ATOM 648 O O . ALA A 1 86 ? 8.968 -13.278 0.591 1.00 81.88 86 ALA A O 1
ATOM 649 N N . LEU A 1 87 ? 6.791 -13.575 0.043 1.00 76.56 87 LEU A N 1
ATOM 650 C CA . LEU A 1 87 ? 6.887 -14.939 -0.496 1.00 76.56 87 LEU A CA 1
ATOM 651 C C . LEU A 1 87 ? 7.293 -14.930 -1.977 1.00 76.56 87 LEU A C 1
ATOM 653 O O . LEU A 1 87 ? 8.139 -15.776 -2.344 1.00 76.56 87 LEU A O 1
#

pLDDT: mean 85.19, std 4.29, range [64.44, 91.62]

Secondary structure (DSSP, 8-state):
-HHHHHHHHHHHHHHHHHHHHHHHHHHHHHTT-TTHHHHHHHHHHHHHHHHHHHHHHHHHHHHHH-HHHHHHHHHHHHHHHHHHHH-

Foldseek 3Di:
DVLVVVLVVLVVVVLVVLVVCLCVCLCVVVVPDPCSSVVSVVVSVVVVVCVVVCCVVLVVVCVVVHVVVSSVVSVVVSVVVVVVVVD

Sequence (87 aa):
MAIAAISTIVEWYDFTLYLYFATILSRVFFGGGTASLTTALAGFAVAYLLRPLGAMVFGHIGDRFGRRVMMLASMAVMTVAMLATAL

Radius of gyration: 15.32 Å; chains: 1; bounding box: 40×22×39 Å